Protein AF-A0A093ZY59-F1 (afdb_monomer)

Secondary structure (DSSP, 8-state):
-HHHHHHHHHHHHTTSSS-S--THHHHHHHT--PPPPPPPPPHHHHHHHHHHHHHSPPSS--HHHHHHH-PPP-----SGGG--PPPP---EEEEEEEETTTTEEEEEEEEE--S----TTT--STT-

Solvent-accessible surface area (backbone atoms only — not comparable to full-atom values): 8752 Å² total; per-residue (Å²): 111,71,63,64,52,50,54,52,51,55,61,54,53,68,70,73,76,70,85,84,88,74,68,64,67,62,59,59,51,76,74,57,82,66,81,79,78,78,80,78,79,52,70,68,58,54,51,52,50,51,42,56,73,72,70,52,81,71,96,64,78,51,71,74,52,42,69,73,69,61,78,82,78,94,72,81,86,68,70,68,80,75,64,73,83,78,80,85,82,78,40,69,44,83,44,75,40,62,50,72,96,86,48,45,78,78,50,71,45,78,42,82,50,81,86,70,76,51,38,98,90,74,53,94,54,92,87,85

Mean predicted aligned error: 17.34 Å

pLDDT: mean 81.62, std 12.38, range [53.0, 95.94]

Radius of gyration: 46.33 Å; Cα contacts (8 Å, |Δi|>4): 58; chains: 1; bounding box: 61×59×121 Å

Foldseek 3Di:
DVVVVVVVVVVVVVVPPDDDDDCVVVVVVVPDPDDPDPDDDDPVVVVVVVCCVPVDDDPDDDPVVCVVPDDDDPDDDDPVVVDDDDDDFDQWDKDFAFDDPVRDGPGIDIDGDPRCDPDPVGHPDPVD

Sequence (128 aa):
MAEALAESLQKVHIGSTAGSRDDAWIDGILDQQGPRKRVKQHPDDLKRELSRKFLTPSTSFSTEWLNKLQQRWDCPTDYTDLFKIAPTQTRTITRFTREGLEGRVTGYKEVTVPANSATAKNSTSLLR

Nearest PDB structures (foldseek):
  8q9t-assembly1_A  TM=5.378E-01  e=2.617E-04  Saccharomyces cerevisiae
  4buj-assembly1_A  TM=5.202E-01  e=1.612E-03  Saccharomyces cerevisiae S288C
  9g8r-assembly1_A  TM=4.867E-01  e=1.565E-02  Homo sapiens
  7qdz-assembly1_A  TM=5.584E-01  e=6.532E-02  Homo sapiens

Structure (mmCIF, N/CA/C/O backbone):
data_AF-A0A093ZY59-F1
#
_entry.id   AF-A0A093ZY59-F1
#
loop_
_atom_site.group_PDB
_atom_site.id
_atom_site.type_symbol
_atom_site.label_atom_id
_atom_site.label_alt_id
_atom_site.label_comp_id
_atom_site.label_asym_id
_atom_site.label_entity_id
_atom_site.label_seq_id
_atom_site.pdbx_PDB_ins_code
_atom_site.Cartn_x
_atom_site.Cartn_y
_atom_site.Cartn_z
_atom_site.occupancy
_atom_site.B_iso_or_equiv
_atom_site.auth_seq_id
_atom_site.auth_comp_id
_atom_site.auth_asym_id
_atom_site.auth_atom_id
_atom_site.pdbx_PDB_model_num
ATOM 1 N N . MET A 1 1 ? 2.299 5.908 74.087 1.00 54.66 1 MET A N 1
ATOM 2 C CA . MET A 1 1 ? 0.857 6.257 74.010 1.00 54.66 1 MET A CA 1
ATOM 3 C C . MET A 1 1 ? 0.368 6.990 75.254 1.00 54.66 1 MET A C 1
ATOM 5 O O . MET A 1 1 ? -0.165 8.073 75.078 1.00 54.66 1 MET A O 1
ATOM 9 N N . ALA A 1 2 ? 0.560 6.468 76.474 1.00 58.31 2 ALA A N 1
ATOM 10 C CA . ALA A 1 2 ? 0.105 7.150 77.697 1.00 58.31 2 ALA A CA 1
ATOM 11 C C . ALA A 1 2 ? 0.685 8.573 77.870 1.00 58.31 2 ALA A C 1
ATOM 13 O O . ALA A 1 2 ? -0.067 9.502 78.145 1.00 58.31 2 ALA A O 1
ATOM 14 N N . GLU A 1 3 ? 1.986 8.761 77.627 1.00 67.75 3 GLU A N 1
ATOM 15 C CA . GLU A 1 3 ? 2.661 10.066 77.769 1.00 67.75 3 GLU A CA 1
ATOM 16 C C . GLU A 1 3 ? 2.119 11.129 76.802 1.00 67.75 3 GLU A C 1
ATOM 18 O O . GLU A 1 3 ? 1.735 12.206 77.238 1.00 67.75 3 GLU A O 1
ATOM 23 N N . ALA A 1 4 ? 1.961 10.799 75.515 1.00 75.81 4 ALA A N 1
ATOM 24 C CA . ALA A 1 4 ? 1.384 11.716 74.524 1.00 75.81 4 ALA A CA 1
ATOM 25 C C . ALA A 1 4 ? -0.061 12.141 74.867 1.00 75.81 4 ALA A C 1
ATOM 27 O O . ALA A 1 4 ? -0.481 13.258 74.562 1.00 75.81 4 ALA A O 1
ATOM 28 N N . LEU A 1 5 ? -0.832 11.264 75.523 1.00 77.69 5 LEU A N 1
ATOM 29 C CA . LEU A 1 5 ? -2.177 11.593 75.996 1.00 77.69 5 LEU A CA 1
ATOM 30 C C . LEU A 1 5 ? -2.119 12.521 77.222 1.00 77.69 5 LEU A C 1
ATOM 32 O O . LEU A 1 5 ? -2.875 13.491 77.275 1.00 77.69 5 LEU A O 1
ATOM 36 N N . ALA A 1 6 ? -1.187 12.290 78.150 1.00 77.19 6 ALA A N 1
ATOM 37 C CA . ALA A 1 6 ? -0.937 13.177 79.286 1.00 77.19 6 ALA A CA 1
ATOM 38 C C . ALA A 1 6 ? -0.481 14.584 78.846 1.00 77.19 6 ALA A C 1
ATOM 40 O O . ALA A 1 6 ? -1.065 15.569 79.296 1.00 77.19 6 ALA A O 1
ATOM 41 N N . GLU A 1 7 ? 0.463 14.692 77.904 1.00 74.75 7 GLU A N 1
ATOM 42 C CA . GLU A 1 7 ? 0.875 15.974 77.308 1.00 74.75 7 GLU A CA 1
ATOM 43 C C . GLU A 1 7 ? -0.310 16.703 76.660 1.00 74.75 7 GLU A C 1
ATOM 45 O O . GLU A 1 7 ? -0.488 17.909 76.851 1.00 74.75 7 GLU A O 1
ATOM 50 N N . SER A 1 8 ? -1.161 15.974 75.926 1.00 75.06 8 SER A N 1
ATOM 51 C CA . SER A 1 8 ? -2.340 16.557 75.278 1.00 75.06 8 SER A CA 1
ATOM 52 C C . SER A 1 8 ? -3.353 17.113 76.288 1.00 75.06 8 SER A C 1
ATOM 54 O O . SER A 1 8 ? -3.857 18.222 76.103 1.00 75.06 8 SER A O 1
ATOM 56 N N . LEU A 1 9 ? -3.593 16.403 77.398 1.00 74.19 9 LEU A N 1
ATOM 57 C CA . LEU A 1 9 ? -4.490 16.846 78.468 1.00 74.19 9 LEU A CA 1
ATOM 58 C C . LEU A 1 9 ? -3.909 18.035 79.239 1.00 74.19 9 LEU A C 1
ATOM 60 O O . LEU A 1 9 ? -4.630 18.993 79.512 1.00 74.19 9 LEU A O 1
ATOM 64 N N . GLN A 1 10 ? -2.608 18.019 79.537 1.00 68.88 10 GLN A N 1
ATOM 65 C CA . GLN A 1 10 ? -1.929 19.123 80.217 1.00 68.88 10 GLN A CA 1
ATOM 66 C C . GLN A 1 10 ? -1.954 20.405 79.369 1.00 68.88 10 GLN A C 1
ATOM 68 O O . GLN A 1 10 ? -2.216 21.489 79.893 1.00 68.88 10 GLN A O 1
ATOM 73 N N . LYS A 1 11 ? -1.776 20.281 78.047 1.00 67.88 11 LYS A N 1
ATOM 74 C CA . LYS A 1 11 ? -1.867 21.403 77.101 1.00 67.88 11 LYS A CA 1
ATOM 75 C C . LYS A 1 11 ? -3.279 21.995 77.007 1.00 67.88 11 LYS A C 1
ATOM 77 O O . LYS A 1 11 ? -3.410 23.209 76.887 1.00 67.88 11 LYS A O 1
ATOM 82 N N . VAL A 1 12 ? -4.325 21.169 77.100 1.00 69.75 12 VAL A N 1
ATOM 83 C CA . VAL A 1 12 ? -5.726 21.635 77.153 1.00 69.75 12 VAL A CA 1
ATOM 84 C C . VAL A 1 12 ? -6.048 22.291 78.501 1.00 69.75 12 VAL A C 1
ATOM 86 O O . VAL A 1 12 ? -6.725 23.317 78.533 1.00 69.75 12 VAL A O 1
ATOM 89 N N . HIS A 1 13 ? -5.532 21.758 79.613 1.00 60.88 13 HIS A N 1
ATOM 90 C CA . HIS A 1 13 ? -5.837 22.266 80.954 1.00 60.88 13 HIS A CA 1
ATOM 91 C C . HIS A 1 13 ? -5.367 23.717 81.170 1.00 60.88 13 HIS A C 1
ATOM 93 O O . HIS A 1 13 ? -6.106 24.519 81.746 1.00 60.88 13 HIS A O 1
ATOM 99 N N . ILE A 1 14 ? -4.202 24.086 80.622 1.00 57.94 14 ILE A N 1
ATOM 100 C CA . ILE A 1 14 ? -3.644 25.452 80.691 1.00 57.94 14 ILE A CA 1
ATOM 101 C C . ILE A 1 14 ? -4.541 26.488 79.978 1.00 57.94 14 ILE A C 1
ATOM 103 O O . ILE A 1 14 ? -4.555 27.654 80.362 1.00 57.94 14 ILE A O 1
ATOM 107 N N . GLY A 1 15 ? -5.344 26.077 78.989 1.00 56.59 15 GLY A N 1
ATOM 108 C CA . GLY A 1 15 ? -6.258 26.966 78.260 1.00 56.59 15 GLY A CA 1
ATOM 109 C C . GLY A 1 15 ? -7.567 27.300 78.988 1.00 56.59 15 GLY A C 1
ATOM 110 O O . GLY A 1 15 ? -8.319 28.142 78.511 1.00 56.59 15 GLY A O 1
ATOM 111 N N . SER A 1 16 ? -7.866 26.645 80.117 1.00 56.91 16 SER A N 1
ATOM 112 C CA . SER A 1 16 ? -9.181 26.738 80.781 1.00 56.91 16 SER A CA 1
ATOM 113 C C . SER A 1 16 ? -9.233 27.622 82.034 1.00 56.91 16 SER A C 1
ATOM 115 O O . SER A 1 16 ? -10.324 27.911 82.521 1.00 56.91 16 SER A O 1
ATOM 117 N N . THR A 1 17 ? -8.087 28.066 82.562 1.00 53.00 17 THR A N 1
ATOM 118 C CA . THR A 1 17 ? -8.001 28.771 83.860 1.00 53.00 17 THR A CA 1
ATOM 119 C C . THR A 1 17 ? -7.588 30.244 83.764 1.00 53.00 17 THR A C 1
ATOM 121 O O . THR A 1 17 ? -7.537 30.927 84.786 1.00 53.00 17 THR A O 1
ATOM 124 N N . ALA A 1 18 ? -7.347 30.766 82.557 1.00 53.78 18 ALA A N 1
ATOM 125 C CA . ALA A 1 18 ? -7.057 32.180 82.310 1.00 53.78 18 ALA A CA 1
ATOM 126 C C . ALA A 1 18 ? -8.288 32.898 81.726 1.00 53.78 18 ALA A C 1
ATOM 128 O O . ALA A 1 18 ? -8.581 32.810 80.535 1.00 53.78 18 ALA A O 1
ATOM 129 N N . GLY A 1 19 ? -9.031 33.605 82.579 1.00 53.59 19 GLY A N 1
ATOM 130 C CA . GLY A 1 19 ? -10.236 34.329 82.176 1.00 53.59 19 GLY A CA 1
ATOM 131 C C . GLY A 1 19 ? -9.952 35.638 81.429 1.00 53.59 19 GLY A C 1
ATOM 132 O O . GLY A 1 19 ? -9.515 36.603 82.042 1.00 53.59 19 GLY A O 1
ATOM 133 N N . SER A 1 20 ? -10.336 35.676 80.148 1.00 54.81 20 SER A N 1
ATOM 134 C CA . SER A 1 20 ? -10.628 36.868 79.328 1.00 54.81 20 SER A CA 1
ATOM 135 C C . SER A 1 20 ? -9.500 37.883 79.067 1.00 54.81 20 SER A C 1
ATOM 137 O O . SER A 1 20 ? -9.300 38.832 79.824 1.00 54.81 20 SER A O 1
ATOM 139 N N . ARG A 1 21 ? -8.872 37.759 77.888 1.00 54.88 21 ARG A N 1
ATO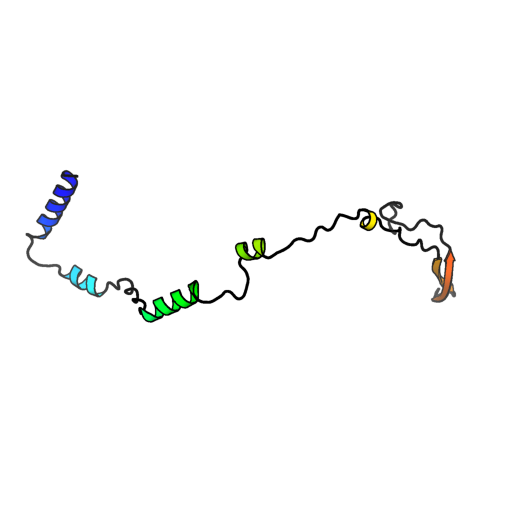M 140 C CA . ARG A 1 21 ? -8.930 38.749 76.785 1.00 54.88 21 ARG A CA 1
ATOM 141 C C . ARG A 1 21 ? -7.899 38.401 75.713 1.00 54.88 21 ARG A C 1
ATOM 143 O O . ARG A 1 21 ? -6.725 38.671 75.902 1.00 54.88 21 ARG A O 1
ATOM 150 N N . ASP A 1 22 ? -8.377 37.821 74.616 1.00 58.66 22 ASP A N 1
ATOM 151 C CA . ASP A 1 22 ? -7.863 38.031 73.254 1.00 58.66 22 ASP A CA 1
ATOM 152 C C . ASP A 1 22 ? -8.788 37.271 72.292 1.00 58.66 22 ASP A C 1
ATOM 154 O O . ASP A 1 22 ? -8.449 36.226 71.741 1.00 58.66 22 ASP A O 1
ATOM 158 N N . ASP A 1 23 ? -10.000 37.799 72.091 1.00 58.03 23 ASP A N 1
ATOM 159 C CA . ASP A 1 23 ? -10.990 37.232 71.157 1.00 58.03 23 ASP A CA 1
ATOM 160 C C . ASP A 1 23 ? -10.554 37.356 69.677 1.00 58.03 23 ASP A C 1
ATOM 162 O O . ASP A 1 23 ? -11.223 36.851 68.781 1.00 58.03 23 ASP A O 1
ATOM 166 N N . ALA A 1 24 ? -9.381 37.941 69.409 1.00 62.56 24 ALA A N 1
ATOM 167 C CA . ALA A 1 24 ? -8.793 38.114 68.080 1.00 62.56 24 ALA A CA 1
ATOM 168 C C . ALA A 1 24 ? -8.624 36.802 67.281 1.00 62.56 24 ALA A C 1
ATOM 170 O O . ALA A 1 24 ? -8.616 36.822 66.050 1.00 62.56 24 ALA A O 1
ATOM 171 N N . TRP A 1 25 ? -8.513 35.643 67.949 1.00 67.94 25 TRP A N 1
ATOM 172 C CA . TRP A 1 25 ? -8.507 34.345 67.256 1.00 67.94 25 TRP A CA 1
ATOM 173 C C . TRP A 1 25 ? -9.892 33.954 66.712 1.00 67.94 25 TRP A C 1
ATOM 175 O O . TRP A 1 25 ? -9.967 33.212 65.734 1.00 67.94 25 TRP A O 1
ATOM 185 N N . ILE A 1 26 ? -10.971 34.456 67.323 1.00 65.81 26 ILE A N 1
ATOM 186 C CA . ILE A 1 26 ? -12.361 34.260 66.892 1.00 65.81 26 ILE A CA 1
ATOM 187 C C . ILE A 1 26 ? -12.632 35.123 65.657 1.00 65.81 26 ILE A C 1
ATOM 189 O O . ILE A 1 26 ? -13.161 34.620 64.665 1.00 65.81 26 ILE A O 1
ATOM 193 N N . ASP A 1 27 ? -12.185 36.382 65.671 1.00 71.25 27 ASP A N 1
ATOM 194 C CA . ASP A 1 27 ? -12.282 37.282 64.514 1.00 71.25 27 ASP A CA 1
ATOM 195 C C . ASP A 1 27 ? -11.538 36.705 63.296 1.00 71.25 27 ASP A C 1
ATOM 197 O O . ASP A 1 27 ? -12.084 36.640 62.194 1.00 71.25 27 ASP A O 1
ATOM 201 N N . GLY A 1 28 ? -10.339 36.147 63.506 1.00 71.88 28 GLY A N 1
ATOM 202 C CA . GLY A 1 28 ? -9.551 35.487 62.459 1.00 71.88 28 GLY A CA 1
ATOM 203 C C . GLY A 1 28 ? -10.154 34.196 61.874 1.00 71.88 28 GLY A C 1
ATOM 204 O O . GLY A 1 28 ? -9.604 33.661 60.909 1.00 71.88 28 GLY A O 1
ATOM 205 N N . ILE A 1 29 ? -11.255 33.666 62.422 1.00 70.81 29 ILE A N 1
ATOM 206 C CA . ILE A 1 29 ? -11.997 32.529 61.840 1.00 70.81 29 ILE A CA 1
ATOM 207 C C . ILE A 1 29 ? -13.012 33.002 60.792 1.00 70.81 29 ILE A C 1
ATOM 209 O O . ILE A 1 29 ? -13.288 32.266 59.844 1.00 70.81 29 ILE A O 1
ATOM 213 N N . LEU A 1 30 ? -13.533 34.228 60.904 1.00 69.75 30 LEU A N 1
ATOM 214 C CA . LEU A 1 30 ? -14.490 34.783 59.938 1.00 69.75 30 LEU A CA 1
ATOM 215 C C . LEU A 1 30 ? -13.850 35.012 58.558 1.00 69.75 30 LEU A C 1
ATOM 217 O O . LEU A 1 30 ? -14.500 34.789 57.536 1.00 69.75 30 LEU A O 1
ATOM 221 N N . ASP A 1 31 ? -12.559 35.352 58.528 1.00 73.75 31 ASP A N 1
ATOM 222 C CA . ASP A 1 31 ? -11.778 35.535 57.297 1.00 73.75 31 ASP A CA 1
ATOM 223 C C . ASP A 1 31 ? -11.291 34.213 56.663 1.00 73.75 31 ASP A C 1
ATOM 225 O O . ASP A 1 31 ? -10.800 34.198 55.527 1.00 73.75 31 ASP A O 1
ATOM 229 N N . GLN A 1 32 ? -11.440 33.068 57.345 1.00 73.12 32 GLN A N 1
ATOM 230 C CA . GLN A 1 32 ? -11.011 31.769 56.818 1.00 73.12 32 GLN A CA 1
ATOM 231 C C . GLN A 1 32 ? -11.991 31.226 55.772 1.00 73.12 32 GLN A C 1
ATOM 233 O O . GLN A 1 32 ? -12.896 30.438 56.059 1.00 73.12 32 GLN A O 1
ATOM 238 N N . GLN A 1 33 ? -11.750 31.572 54.505 1.00 69.94 33 GLN A N 1
ATOM 239 C CA . GLN A 1 33 ? -12.416 30.939 53.365 1.00 69.94 33 GLN A CA 1
ATOM 240 C C . GLN A 1 33 ? -11.974 29.475 53.201 1.00 69.94 33 GLN A C 1
ATOM 242 O O . GLN A 1 33 ? -11.087 29.142 52.414 1.00 69.94 33 GLN A O 1
ATOM 247 N N . GLY A 1 34 ? -12.631 28.578 53.940 1.00 70.69 34 GLY A N 1
ATOM 248 C CA . GLY A 1 34 ? -12.476 27.136 53.777 1.00 70.69 34 GLY A CA 1
ATOM 249 C C . GLY A 1 34 ? -12.811 26.666 52.348 1.00 70.69 34 GLY A C 1
ATOM 250 O O . GLY A 1 34 ? -13.609 27.298 51.646 1.00 70.69 34 GLY A O 1
ATOM 251 N N . PRO A 1 35 ? -12.235 25.537 51.891 1.00 76.31 35 PRO A N 1
ATOM 252 C CA . PRO A 1 35 ? -12.452 25.036 50.538 1.00 76.31 35 PRO A CA 1
ATOM 253 C C . PRO A 1 35 ? -13.942 24.793 50.275 1.00 76.31 35 PRO A C 1
ATOM 255 O O . PRO A 1 35 ? -14.643 24.182 51.086 1.00 76.31 35 PRO A O 1
ATOM 258 N N . ARG A 1 36 ? -14.427 25.258 49.113 1.00 72.44 36 ARG A N 1
ATOM 259 C CA . ARG A 1 36 ? -15.846 25.177 48.732 1.00 72.44 36 ARG A CA 1
ATOM 260 C C . ARG A 1 36 ? -16.382 23.756 48.919 1.00 72.44 36 ARG A C 1
ATOM 262 O O . ARG A 1 36 ? -15.866 22.797 48.343 1.00 72.44 36 ARG A O 1
ATOM 269 N N . LYS A 1 37 ? -17.451 23.644 49.711 1.00 72.69 37 LYS A N 1
ATOM 270 C CA . LYS A 1 37 ? -18.133 22.384 50.031 1.00 72.69 37 LYS A CA 1
ATOM 271 C C . LYS A 1 37 ? -18.487 21.661 48.727 1.00 72.69 37 LYS A C 1
ATOM 273 O O . LYS A 1 37 ? -19.204 22.221 47.898 1.00 72.69 37 LYS A O 1
ATOM 278 N N . ARG A 1 38 ? -17.970 20.439 48.529 1.00 72.12 38 ARG A N 1
ATOM 279 C CA . ARG A 1 38 ? -18.235 19.647 47.313 1.00 72.12 38 ARG A CA 1
ATOM 280 C C . ARG A 1 38 ? -19.744 19.534 47.095 1.00 72.12 38 ARG A C 1
ATOM 282 O O . ARG A 1 38 ? -20.461 19.056 47.976 1.00 72.12 38 ARG A O 1
ATOM 289 N N . VAL A 1 39 ? -20.206 19.970 45.923 1.00 77.62 39 VAL A N 1
ATOM 290 C CA . VAL A 1 39 ? -21.606 19.843 45.509 1.00 77.62 39 VAL A CA 1
ATOM 291 C C . VAL A 1 39 ? -21.965 18.358 45.513 1.00 77.62 39 VAL A C 1
ATOM 293 O O . VAL A 1 39 ? -21.293 17.554 44.866 1.00 77.62 39 VAL A O 1
ATOM 296 N N . LYS A 1 40 ? -23.001 17.982 46.269 1.00 75.56 40 LYS A N 1
ATOM 297 C CA . LYS A 1 40 ? -23.539 16.620 46.222 1.00 75.56 40 LYS A CA 1
ATOM 298 C C . LYS A 1 40 ? -24.178 16.425 44.848 1.00 75.56 40 LYS A C 1
ATOM 300 O O . LYS A 1 40 ? -25.059 17.199 44.483 1.00 75.56 40 LYS A O 1
ATOM 305 N N . GLN A 1 41 ? -23.729 15.422 44.099 1.00 78.44 41 GLN A N 1
ATOM 306 C CA . GLN A 1 41 ? -24.354 15.057 42.826 1.00 78.44 41 GLN A CA 1
ATOM 307 C C . GLN A 1 41 ? -25.817 14.659 43.062 1.00 78.44 41 GLN A C 1
ATOM 309 O O . GLN A 1 41 ? -26.125 13.998 44.057 1.00 78.44 41 GLN A O 1
ATOM 314 N N . HIS A 1 42 ? -26.715 15.063 42.160 1.00 86.94 42 HIS A N 1
ATOM 315 C CA . HIS A 1 42 ? -28.119 14.672 42.241 1.00 86.94 42 HIS A CA 1
ATOM 316 C C . HIS A 1 42 ? -28.250 13.158 41.986 1.00 86.94 42 HIS A C 1
ATOM 318 O O . HIS A 1 42 ? -27.577 12.645 41.085 1.00 86.94 42 HIS A O 1
ATOM 324 N N . PRO A 1 43 ? -29.098 12.415 42.726 1.00 89.00 43 PRO A N 1
ATOM 325 C CA . PRO A 1 43 ? -29.238 10.969 42.535 1.00 89.00 43 PRO A CA 1
ATOM 326 C C . PRO A 1 43 ? -29.641 10.595 41.102 1.00 89.00 43 PRO A C 1
ATOM 328 O O . PRO A 1 43 ? -29.141 9.606 40.570 1.00 89.00 43 PRO A O 1
ATOM 331 N N . ASP A 1 44 ? -30.474 11.407 40.444 1.00 90.94 44 ASP A N 1
ATOM 332 C CA . ASP A 1 44 ? -30.874 11.166 39.051 1.00 90.94 44 ASP A CA 1
ATOM 333 C C . ASP A 1 44 ? -29.750 11.419 38.040 1.00 90.94 44 ASP A C 1
ATOM 335 O O . ASP A 1 44 ? -29.671 10.717 37.032 1.00 90.94 44 ASP A O 1
ATOM 339 N N . ASP A 1 45 ? -28.844 12.364 38.313 1.00 89.56 45 ASP A N 1
ATOM 340 C CA . ASP A 1 45 ? -27.663 12.586 37.471 1.00 89.56 45 ASP A CA 1
ATOM 341 C C . ASP A 1 45 ? -26.706 11.401 37.557 1.00 89.56 45 ASP A C 1
ATOM 343 O O . ASP A 1 45 ? -26.261 10.891 36.529 1.00 89.56 45 ASP A O 1
ATOM 347 N N . LEU A 1 46 ? -26.470 10.904 38.773 1.00 90.62 46 LEU A N 1
ATOM 348 C CA . LEU A 1 46 ? -25.657 9.717 39.019 1.00 90.62 46 LEU A CA 1
ATOM 349 C C . LEU A 1 46 ? -26.296 8.474 38.373 1.00 90.62 46 LEU A C 1
ATOM 351 O O . LEU A 1 46 ? -25.618 7.708 37.689 1.00 90.62 46 LEU A O 1
ATOM 355 N N . LYS A 1 47 ? -27.619 8.303 38.495 1.00 93.12 47 LYS A N 1
ATOM 356 C CA . LYS A 1 47 ? -28.371 7.231 37.821 1.00 93.12 47 LYS A CA 1
ATOM 357 C C . LYS A 1 47 ? -28.262 7.321 36.295 1.00 93.12 47 LYS A C 1
ATOM 359 O O . LYS A 1 47 ? -28.102 6.292 35.641 1.00 93.12 47 LYS A O 1
ATOM 364 N N . ARG A 1 48 ? -28.323 8.532 35.731 1.00 93.00 48 ARG A N 1
ATOM 365 C CA . ARG A 1 48 ? -28.177 8.803 34.292 1.00 93.00 48 ARG A CA 1
ATOM 366 C C . ARG A 1 48 ? -26.753 8.553 33.789 1.00 93.00 48 ARG A C 1
ATOM 368 O O . ARG A 1 48 ? -26.585 8.045 32.683 1.00 93.00 48 ARG A O 1
ATOM 375 N N . GLU A 1 49 ? -25.734 8.879 34.579 1.00 92.44 49 GLU A N 1
ATOM 376 C CA . GLU A 1 49 ? -24.339 8.572 34.250 1.00 92.44 49 GLU A CA 1
ATOM 377 C C . GLU A 1 49 ? -24.096 7.055 34.242 1.00 92.44 49 GLU A C 1
ATOM 379 O O . GLU A 1 49 ? -23.575 6.518 33.263 1.00 92.44 49 GLU A O 1
ATOM 384 N N . LEU A 1 50 ? -24.544 6.346 35.286 1.00 93.81 50 LEU A N 1
ATOM 385 C CA . LEU A 1 50 ? -24.426 4.889 35.375 1.00 93.81 50 LEU A CA 1
ATOM 386 C C . LEU A 1 50 ? -25.199 4.176 34.258 1.00 93.81 50 LEU A C 1
ATOM 388 O O . LEU A 1 50 ? -24.652 3.267 33.633 1.00 93.81 50 LEU A O 1
ATOM 392 N N . SER A 1 51 ? -26.434 4.596 33.958 1.00 93.94 51 SER A N 1
ATOM 393 C CA . SER A 1 51 ? -27.200 4.003 32.857 1.00 93.94 51 SER A CA 1
ATOM 394 C C . SER A 1 51 ? -26.500 4.223 31.518 1.00 93.94 51 SER A C 1
ATOM 396 O O . SER A 1 51 ? -26.350 3.271 30.752 1.00 93.94 51 SER A O 1
ATOM 398 N N . ARG A 1 52 ? -25.961 5.426 31.268 1.00 92.25 52 ARG A N 1
ATOM 399 C CA . ARG A 1 52 ? -25.175 5.691 30.060 1.00 92.25 52 ARG A CA 1
ATOM 400 C C . ARG A 1 52 ? -23.937 4.793 29.981 1.00 92.25 52 ARG A C 1
ATOM 402 O O . ARG A 1 52 ? -23.652 4.277 28.906 1.00 92.25 52 ARG A O 1
ATOM 409 N N . LYS A 1 53 ? -23.223 4.595 31.091 1.00 91.62 53 LYS A N 1
ATOM 410 C CA . LYS A 1 53 ? -21.953 3.855 31.136 1.00 91.62 53 LYS A CA 1
ATOM 411 C C . LYS A 1 53 ? -22.097 2.336 30.988 1.00 91.62 53 LYS A C 1
ATOM 413 O O . LYS A 1 53 ? -21.197 1.717 30.430 1.00 91.62 53 LYS A O 1
ATOM 418 N N . PHE A 1 54 ? -23.184 1.746 31.492 1.00 91.38 54 PHE A N 1
ATOM 419 C CA . PHE A 1 54 ? -23.335 0.284 31.579 1.00 91.38 54 PHE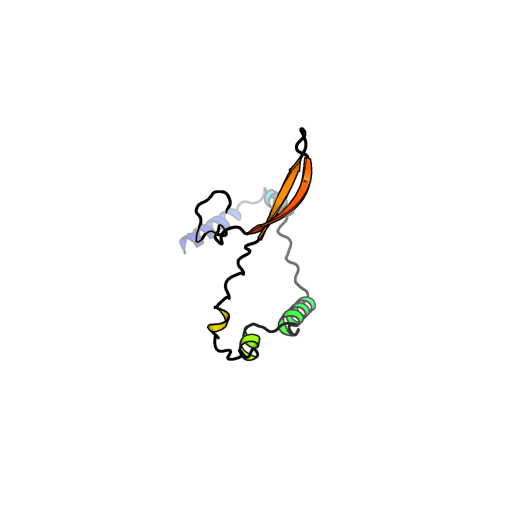 A CA 1
ATOM 420 C C . PHE A 1 54 ? -24.500 -0.303 30.771 1.00 91.38 54 PHE A C 1
ATOM 422 O O . PHE A 1 54 ? -24.459 -1.486 30.449 1.00 91.38 54 PHE A O 1
ATOM 429 N N . LEU A 1 55 ? -25.533 0.486 30.450 1.00 93.69 55 LEU A N 1
ATOM 430 C CA . LEU A 1 55 ? -26.729 0.012 29.733 1.00 93.69 55 LEU A CA 1
ATOM 431 C C . LEU A 1 55 ? -26.814 0.523 28.286 1.00 93.69 55 LEU A C 1
ATOM 433 O O . LEU A 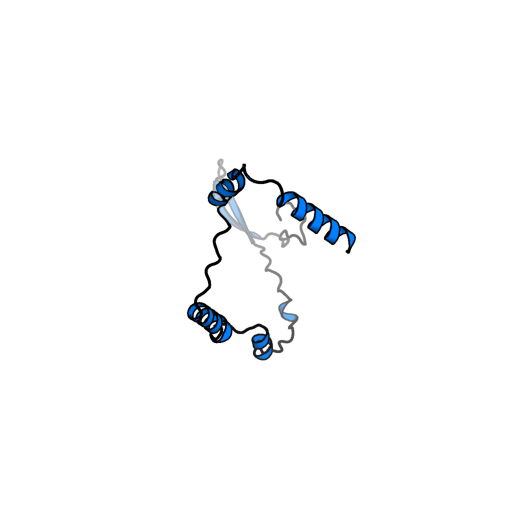1 55 ? -27.659 0.052 27.527 1.00 93.69 55 LEU A O 1
ATOM 437 N N . THR A 1 56 ? -25.952 1.461 27.880 1.00 90.06 56 THR A N 1
ATOM 438 C CA . THR A 1 56 ? -25.851 1.862 26.468 1.00 90.06 56 THR A CA 1
ATOM 439 C C . THR A 1 56 ? -25.039 0.813 25.709 1.00 90.06 56 THR A C 1
ATOM 441 O O . THR A 1 56 ? -23.906 0.540 26.114 1.00 90.06 56 THR A O 1
ATOM 444 N N . PRO A 1 57 ? -25.551 0.236 24.608 1.00 90.56 57 PRO A N 1
ATOM 445 C CA . PRO A 1 57 ? -24.751 -0.644 23.769 1.00 90.56 57 PRO A CA 1
ATOM 446 C C . PRO A 1 57 ? -23.598 0.135 23.123 1.00 90.56 57 PRO A C 1
ATOM 448 O O . PRO A 1 57 ? -23.761 1.282 22.704 1.00 90.56 57 PRO A O 1
ATOM 451 N N . SER A 1 58 ? -22.432 -0.502 23.018 1.00 87.00 58 SER A N 1
ATOM 452 C CA . SER A 1 58 ? -21.309 0.050 22.257 1.00 87.00 58 SER A CA 1
ATOM 453 C C . SER A 1 58 ? -21.615 0.013 20.759 1.00 87.00 58 SER A C 1
ATOM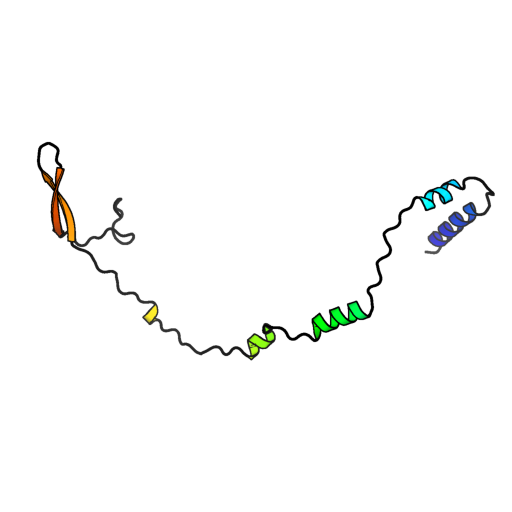 455 O O . SER A 1 58 ? -22.146 -0.976 20.255 1.00 87.00 58 SER A O 1
ATOM 457 N N . THR A 1 59 ? -21.236 1.065 20.031 1.00 90.06 59 THR A N 1
ATOM 458 C CA . THR A 1 59 ? -21.300 1.103 18.559 1.00 90.06 59 THR A CA 1
ATOM 459 C C . THR A 1 59 ? -20.167 0.316 17.890 1.00 90.06 59 THR A C 1
ATOM 461 O O . THR A 1 59 ? -20.185 0.127 16.677 1.00 90.06 59 THR A O 1
ATOM 464 N N . SER A 1 60 ? -19.190 -0.158 18.668 1.00 89.75 60 SER A N 1
ATOM 465 C CA . SER A 1 60 ? -18.080 -1.005 18.227 1.00 89.75 60 SER A CA 1
ATOM 466 C C . SER A 1 60 ? -17.913 -2.234 19.127 1.00 89.75 60 SER A C 1
ATOM 468 O O . SER A 1 60 ? -18.219 -2.201 20.322 1.00 89.75 60 SER A O 1
ATOM 470 N N . PHE A 1 61 ? -17.405 -3.331 18.563 1.00 89.75 61 PHE A N 1
ATOM 471 C CA . PHE A 1 61 ? -17.078 -4.531 19.334 1.00 89.75 61 PHE A CA 1
ATOM 472 C C . PHE A 1 61 ? -15.874 -4.292 20.255 1.00 89.75 61 PHE A C 1
ATOM 474 O O . PHE A 1 61 ? -14.896 -3.659 19.858 1.00 89.75 61 PHE A O 1
ATOM 481 N N . SER A 1 62 ? -15.918 -4.847 21.471 1.00 91.62 62 SER A N 1
ATOM 482 C CA . SER A 1 62 ? -14.719 -4.958 22.310 1.00 91.62 62 SER A CA 1
ATOM 483 C C . SER A 1 62 ? -13.738 -5.963 21.702 1.00 91.62 62 SER A C 1
ATOM 485 O O . SER A 1 62 ? -14.132 -6.841 20.934 1.00 91.62 62 SER A O 1
ATOM 487 N N . THR A 1 63 ? -12.465 -5.887 22.089 1.00 92.94 63 THR A N 1
ATOM 488 C CA . THR A 1 63 ? -11.433 -6.857 21.683 1.00 92.94 63 THR A CA 1
ATOM 489 C C . THR A 1 63 ? -11.813 -8.298 22.040 1.00 92.94 63 THR A C 1
ATOM 491 O O . THR A 1 63 ? -11.579 -9.206 21.251 1.00 92.94 63 THR A O 1
ATOM 494 N N . GLU A 1 64 ? -12.467 -8.516 23.183 1.00 93.56 64 GLU A N 1
ATOM 495 C CA . GLU A 1 64 ? -12.963 -9.831 23.612 1.00 93.56 64 GLU A CA 1
ATOM 496 C C . GLU A 1 64 ? -14.032 -10.411 22.677 1.00 93.56 64 GLU A C 1
ATOM 498 O O . GLU A 1 64 ? -14.011 -11.606 22.380 1.00 93.56 64 GLU A O 1
ATOM 503 N N . TRP A 1 65 ? -14.970 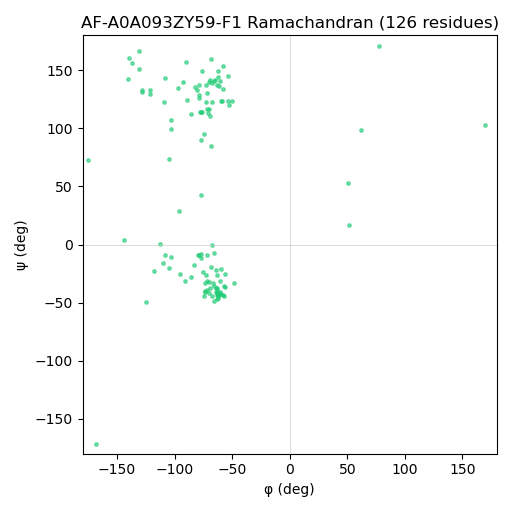-9.578 22.212 1.00 92.75 65 TRP A N 1
ATOM 504 C CA . TRP A 1 65 ? -15.982 -9.992 21.238 1.00 92.75 65 TRP A CA 1
ATOM 505 C C . TRP A 1 65 ? -15.379 -10.158 19.849 1.00 92.75 65 TRP A C 1
ATOM 507 O O . TRP A 1 65 ? -15.676 -11.135 19.166 1.00 92.75 65 TRP A O 1
ATOM 517 N N . LEU A 1 66 ? -14.486 -9.254 19.452 1.00 93.69 66 LEU A N 1
ATOM 518 C CA . LEU A 1 66 ? -13.812 -9.293 18.161 1.00 93.69 66 LEU A CA 1
ATOM 519 C C . LEU A 1 66 ? -12.957 -10.563 18.020 1.00 93.69 66 LEU A C 1
ATOM 521 O O . LEU A 1 66 ? -13.075 -11.243 17.011 1.00 93.69 66 LEU A O 1
ATOM 525 N N . ASN A 1 67 ? -12.231 -10.980 19.062 1.00 91.25 67 ASN A N 1
ATOM 526 C CA . ASN A 1 67 ? -11.472 -12.239 19.073 1.00 91.25 67 ASN A CA 1
ATOM 527 C C . ASN A 1 67 ? -12.346 -13.507 18.961 1.00 91.25 67 ASN A C 1
ATOM 529 O O . ASN A 1 67 ? -11.836 -14.558 18.586 1.00 91.25 67 ASN A O 1
ATOM 533 N N . LYS A 1 68 ? -13.640 -13.435 19.308 1.00 92.75 68 LYS A N 1
ATOM 534 C CA . LYS A 1 68 ? -14.598 -14.551 19.170 1.00 92.75 68 LYS A CA 1
ATOM 535 C C . LYS A 1 68 ? -15.328 -14.547 17.826 1.00 92.75 68 LYS A C 1
ATOM 537 O O . LYS A 1 68 ? -15.724 -15.605 17.352 1.00 92.75 68 LYS A O 1
ATOM 542 N N . LEU A 1 69 ? -15.555 -13.362 17.257 1.00 93.12 69 LEU A N 1
ATOM 543 C CA . LEU A 1 69 ? -16.333 -13.159 16.032 1.00 93.12 69 LEU A CA 1
ATOM 544 C C . LEU A 1 69 ? -15.458 -13.092 14.772 1.00 93.12 69 LEU A C 1
ATOM 546 O O . LEU A 1 69 ? -15.937 -13.380 13.679 1.00 93.12 69 LEU A O 1
ATOM 550 N N . GLN A 1 70 ? -14.187 -12.705 14.899 1.00 92.75 70 GLN A N 1
ATOM 551 C CA . GLN A 1 70 ? -13.260 -12.630 13.777 1.00 92.75 70 GLN A CA 1
ATOM 552 C C . GLN A 1 70 ? -12.758 -14.026 13.402 1.00 92.75 70 GLN A C 1
ATOM 554 O O . GLN A 1 70 ? -11.979 -14.643 14.126 1.00 92.75 70 GLN A O 1
ATOM 559 N N . GLN A 1 71 ? -13.127 -14.478 12.207 1.00 90.56 71 GLN A N 1
ATOM 560 C CA . GLN A 1 71 ? -12.512 -15.640 11.581 1.00 90.56 71 GLN A CA 1
ATOM 561 C C . GLN A 1 71 ? -11.296 -15.203 10.755 1.00 90.56 71 GLN A C 1
ATOM 563 O O . GLN A 1 71 ? -11.401 -14.359 9.861 1.00 9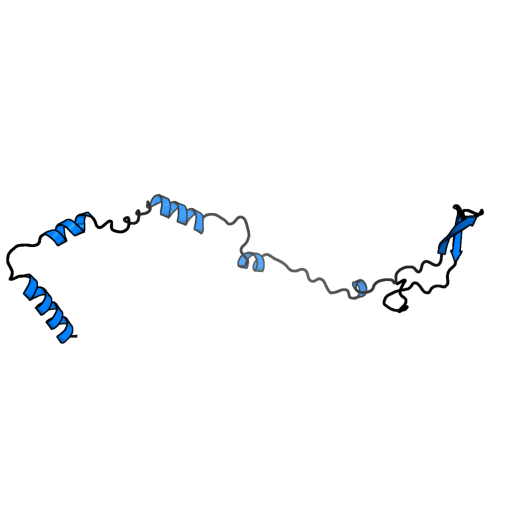0.56 71 GLN A O 1
ATOM 568 N N . ARG A 1 72 ? -10.129 -15.789 11.040 1.00 89.88 72 ARG A N 1
ATOM 569 C CA . ARG A 1 72 ? -8.970 -15.716 10.145 1.00 89.88 72 ARG A CA 1
ATOM 570 C C . ARG A 1 72 ? -9.149 -16.757 9.044 1.00 89.88 72 ARG A C 1
ATOM 572 O O . ARG A 1 72 ? -9.474 -17.903 9.332 1.00 89.88 72 ARG A O 1
ATOM 579 N N . TRP A 1 73 ? -8.933 -16.347 7.800 1.00 91.88 73 TRP A N 1
ATOM 580 C CA . TRP A 1 73 ? -8.896 -17.260 6.662 1.00 91.88 73 TRP A CA 1
ATOM 581 C C . TRP A 1 73 ? -7.509 -17.895 6.563 1.00 91.88 73 TRP A C 1
ATOM 583 O O . TRP A 1 73 ? -6.497 -17.190 6.665 1.00 91.88 73 TRP A O 1
ATOM 593 N N . ASP A 1 74 ? -7.468 -19.206 6.342 1.00 90.44 74 ASP A N 1
ATOM 594 C CA . ASP A 1 74 ? -6.230 -19.927 6.066 1.00 90.44 74 ASP A CA 1
ATOM 595 C C . ASP A 1 74 ? -5.783 -19.627 4.633 1.00 90.44 74 ASP A C 1
ATOM 597 O O . ASP A 1 74 ? -6.237 -20.234 3.665 1.00 90.44 74 ASP A O 1
ATOM 601 N N . CYS A 1 75 ? -4.902 -18.637 4.506 1.00 88.44 75 CYS A N 1
ATOM 602 C CA . CYS A 1 75 ? -4.235 -18.288 3.261 1.00 88.44 75 CYS A CA 1
ATOM 603 C C . CYS A 1 75 ? -2.795 -18.828 3.318 1.00 88.44 75 CYS A C 1
ATOM 605 O O . CYS A 1 75 ? -1.994 -18.292 4.094 1.00 88.44 75 CYS A O 1
ATOM 607 N N . PRO A 1 76 ? -2.454 -19.900 2.576 1.00 91.12 76 PRO A N 1
ATOM 608 C CA . PRO A 1 76 ? -1.080 -20.376 2.500 1.00 91.12 76 PRO A CA 1
ATOM 609 C C . PRO A 1 76 ? -0.206 -19.328 1.803 1.00 91.12 76 PRO A C 1
ATOM 611 O O . PRO A 1 76 ? -0.624 -18.705 0.831 1.00 91.12 76 PRO A O 1
ATOM 614 N N . THR A 1 77 ? 1.017 -19.136 2.293 1.00 90.00 77 THR A N 1
ATOM 615 C CA . THR A 1 77 ? 1.962 -18.193 1.685 1.00 90.00 77 THR A CA 1
ATOM 616 C C . THR A 1 77 ? 2.422 -18.718 0.330 1.00 90.00 77 THR A C 1
ATOM 618 O O . THR A 1 77 ? 3.192 -19.679 0.273 1.00 90.00 77 THR A O 1
ATOM 621 N N . ASP A 1 78 ? 2.003 -18.067 -0.753 1.00 92.19 78 ASP A N 1
ATOM 622 C CA . ASP A 1 78 ? 2.601 -18.294 -2.062 1.00 92.19 78 ASP A CA 1
ATOM 623 C C . ASP A 1 78 ? 3.950 -17.562 -2.140 1.00 92.19 78 ASP A C 1
ATOM 625 O O . ASP A 1 78 ? 4.039 -16.335 -2.078 1.00 92.19 78 ASP A O 1
ATOM 629 N N . TYR A 1 79 ? 5.035 -18.330 -2.237 1.00 92.81 79 TYR A N 1
ATOM 630 C CA . TYR A 1 79 ? 6.379 -17.775 -2.379 1.00 92.81 79 TYR A CA 1
ATOM 631 C C . TYR A 1 79 ? 6.664 -17.279 -3.803 1.00 92.81 79 TYR A C 1
ATOM 633 O O . TYR A 1 79 ? 7.667 -16.593 -4.005 1.00 92.81 79 TYR A O 1
ATOM 641 N N . THR A 1 80 ? 5.818 -17.598 -4.789 1.00 92.81 80 THR A N 1
ATOM 642 C CA . THR A 1 80 ? 6.015 -17.153 -6.172 1.00 92.81 80 THR A CA 1
ATOM 643 C C . THR A 1 80 ? 5.788 -15.648 -6.338 1.00 92.81 80 THR A C 1
ATOM 645 O O . THR A 1 80 ? 6.552 -15.009 -7.062 1.00 92.81 80 THR A O 1
ATOM 648 N N . ASP A 1 81 ? 4.873 -15.058 -5.557 1.00 88.62 81 ASP A N 1
ATOM 649 C CA . ASP A 1 81 ? 4.602 -13.610 -5.485 1.00 88.62 81 ASP A CA 1
ATOM 650 C C . ASP A 1 81 ? 5.819 -12.764 -5.057 1.00 88.62 81 ASP A C 1
ATOM 652 O O . ASP A 1 81 ? 5.883 -11.555 -5.309 1.00 88.62 81 ASP A O 1
ATOM 656 N N . LEU A 1 82 ? 6.812 -13.377 -4.401 1.00 91.75 82 LEU A N 1
ATOM 657 C CA . LEU A 1 82 ? 8.051 -12.698 -4.010 1.00 91.75 82 LEU A CA 1
ATOM 658 C C . LEU A 1 82 ? 8.994 -12.471 -5.201 1.00 91.75 82 LEU A C 1
ATOM 660 O O . LEU A 1 82 ? 9.840 -11.570 -5.152 1.00 91.75 82 LEU A O 1
ATOM 664 N N . PHE A 1 83 ? 8.877 -13.271 -6.265 1.00 93.50 83 PHE A N 1
ATOM 665 C CA . PHE A 1 83 ? 9.715 -13.127 -7.448 1.00 93.50 83 PHE A CA 1
ATOM 666 C C . PHE A 1 83 ? 9.216 -11.985 -8.332 1.00 93.50 83 PHE A C 1
ATOM 668 O O . PHE A 1 83 ? 8.029 -11.820 -8.593 1.00 93.50 83 PHE A O 1
ATOM 675 N N . LYS A 1 84 ? 10.159 -11.192 -8.843 1.00 90.12 84 LYS A N 1
ATOM 676 C CA . LYS A 1 84 ? 9.876 -10.105 -9.782 1.00 90.12 84 LYS A CA 1
ATOM 677 C C . LYS A 1 84 ? 10.651 -10.327 -11.064 1.00 90.12 84 LYS A C 1
ATOM 679 O O . LYS A 1 84 ? 11.854 -10.587 -11.030 1.00 90.12 84 LYS A O 1
ATOM 684 N N . ILE A 1 85 ? 9.961 -10.178 -12.191 1.00 91.75 85 ILE A N 1
ATOM 685 C CA . ILE A 1 85 ? 10.593 -10.128 -13.508 1.00 91.75 85 ILE A CA 1
ATOM 686 C C . ILE A 1 85 ? 11.541 -8.920 -13.527 1.00 91.75 85 ILE A C 1
ATOM 688 O O . ILE A 1 85 ? 11.206 -7.843 -13.026 1.00 91.75 85 ILE A O 1
ATOM 692 N N . ALA A 1 86 ? 12.747 -9.106 -14.065 1.00 87.31 86 ALA A N 1
ATOM 693 C CA . ALA A 1 86 ? 13.716 -8.023 -14.189 1.00 87.31 86 ALA A CA 1
ATOM 694 C C . ALA A 1 86 ? 13.172 -6.904 -15.105 1.00 87.31 86 ALA A C 1
ATOM 696 O O . ALA A 1 86 ? 12.491 -7.204 -16.089 1.00 87.31 86 ALA A O 1
ATOM 697 N N . PRO A 1 87 ? 13.469 -5.621 -14.823 1.00 86.81 87 PRO A N 1
ATOM 698 C CA . PRO A 1 87 ? 13.029 -4.522 -15.676 1.00 86.81 87 PRO A CA 1
ATOM 699 C C . PRO A 1 87 ? 13.623 -4.643 -17.084 1.00 86.81 87 PRO A C 1
ATOM 701 O O . PRO A 1 87 ? 14.739 -5.137 -17.270 1.00 86.81 87 PRO A O 1
ATOM 704 N N . THR A 1 88 ? 12.882 -4.160 -18.079 1.00 85.44 88 THR A N 1
ATOM 705 C CA . THR A 1 88 ? 13.321 -4.151 -19.477 1.00 85.44 88 THR A CA 1
ATOM 706 C C . THR A 1 88 ? 14.558 -3.270 -19.663 1.00 85.44 88 THR A C 1
ATOM 708 O O . THR A 1 88 ? 14.654 -2.165 -19.129 1.00 85.44 88 THR A O 1
ATOM 711 N N . GLN A 1 89 ? 15.530 -3.754 -20.439 1.00 83.25 89 GLN A N 1
ATOM 712 C CA . GLN A 1 89 ? 16.731 -2.988 -20.772 1.00 83.25 89 GLN A CA 1
ATOM 713 C C . GLN A 1 89 ? 16.474 -2.106 -21.996 1.00 83.25 89 GLN A C 1
ATOM 715 O O . GLN A 1 89 ? 16.334 -2.611 -23.112 1.00 83.25 89 GLN A O 1
ATOM 720 N N . THR A 1 90 ? 16.459 -0.787 -21.812 1.00 84.00 90 THR A N 1
ATOM 721 C CA . THR A 1 90 ? 16.459 0.164 -22.927 1.00 84.00 90 THR A CA 1
ATOM 722 C C . THR A 1 90 ? 17.832 0.179 -23.602 1.00 84.00 90 THR A C 1
ATOM 724 O O . THR A 1 90 ? 18.867 0.277 -22.945 1.00 84.00 90 THR A O 1
ATOM 727 N N . ARG A 1 91 ? 17.851 0.053 -24.935 1.00 85.06 91 ARG A N 1
ATOM 728 C CA . ARG A 1 91 ? 19.083 0.138 -25.745 1.00 85.06 91 ARG A CA 1
ATOM 729 C C . ARG A 1 91 ? 19.166 1.399 -26.598 1.00 85.06 91 ARG A C 1
ATOM 731 O O . ARG A 1 91 ? 20.246 1.717 -27.078 1.00 85.06 91 ARG A O 1
ATOM 738 N N . THR A 1 92 ? 18.061 2.110 -26.792 1.00 88.69 92 THR A N 1
ATOM 739 C CA . THR A 1 92 ? 17.991 3.345 -27.575 1.00 88.69 92 THR A CA 1
ATOM 740 C C . THR A 1 92 ? 18.069 4.567 -26.665 1.00 88.69 92 THR A C 1
ATOM 742 O O . THR A 1 92 ? 17.409 4.630 -25.629 1.00 88.69 92 THR A O 1
ATOM 745 N N . ILE A 1 93 ? 18.888 5.546 -27.053 1.00 89.25 93 ILE A N 1
ATOM 746 C CA . ILE A 1 93 ? 18.953 6.865 -26.414 1.00 89.25 93 ILE A CA 1
ATOM 747 C C . ILE A 1 93 ? 18.826 7.940 -27.493 1.00 89.25 93 ILE A C 1
ATOM 749 O O . ILE A 1 93 ? 19.510 7.893 -28.519 1.00 89.25 93 ILE A O 1
ATOM 753 N N . THR A 1 94 ? 17.976 8.934 -27.247 1.00 93.31 94 THR A N 1
ATOM 754 C CA . THR A 1 94 ? 17.810 10.103 -28.115 1.00 93.31 94 THR A CA 1
ATOM 755 C C . THR A 1 94 ? 19.031 11.015 -28.013 1.00 93.31 94 THR A C 1
ATOM 757 O O . THR A 1 94 ? 19.314 11.578 -26.956 1.00 93.31 94 THR A O 1
ATOM 760 N N . ARG A 1 95 ? 19.762 11.193 -29.119 1.00 93.19 95 ARG A N 1
ATOM 761 C CA . ARG A 1 95 ? 20.870 12.149 -29.229 1.00 93.19 95 ARG A CA 1
ATOM 762 C C . ARG A 1 95 ? 20.474 13.304 -30.140 1.00 93.19 95 ARG A C 1
ATOM 764 O O . ARG A 1 95 ? 20.173 13.100 -31.313 1.00 93.19 95 ARG A O 1
ATOM 771 N N . PHE A 1 96 ? 20.541 14.520 -29.613 1.00 95.94 96 PHE A N 1
ATOM 772 C CA . PHE A 1 96 ? 20.318 15.742 -30.382 1.00 95.94 96 PHE A CA 1
ATOM 773 C C . PHE A 1 96 ? 21.487 16.037 -31.331 1.00 95.94 96 PHE A C 1
ATOM 775 O O . PHE A 1 96 ? 22.653 15.897 -30.951 1.00 95.94 96 PHE A O 1
ATOM 782 N N . THR A 1 97 ? 21.179 16.449 -32.560 1.00 93.88 97 THR A N 1
ATOM 783 C CA . THR A 1 97 ? 22.152 16.960 -33.536 1.00 93.88 97 THR A CA 1
ATOM 784 C C . THR A 1 97 ? 22.237 18.478 -33.425 1.00 93.88 97 THR A C 1
ATOM 786 O O . THR A 1 97 ? 21.226 19.147 -33.200 1.00 93.88 97 THR A O 1
ATOM 789 N N . ARG A 1 98 ? 23.456 19.022 -33.521 1.00 94.94 98 ARG A N 1
ATOM 790 C CA . ARG A 1 98 ? 23.725 20.458 -33.392 1.00 94.94 98 ARG A CA 1
ATOM 791 C C . ARG A 1 98 ? 24.548 20.938 -34.576 1.00 94.94 98 ARG A C 1
ATOM 793 O O . ARG A 1 98 ? 25.545 20.301 -34.907 1.00 94.94 98 ARG A O 1
ATOM 800 N N . GLU A 1 99 ? 24.124 22.033 -35.193 1.00 93.31 99 GLU A N 1
ATOM 801 C CA . GLU A 1 99 ? 24.662 22.526 -36.466 1.00 93.31 99 GLU A CA 1
ATOM 802 C C . GLU A 1 99 ? 24.805 24.061 -36.456 1.00 93.31 99 GLU A C 1
ATOM 804 O O . GLU A 1 99 ? 24.193 24.761 -35.640 1.00 93.31 99 GLU A O 1
ATOM 809 N N . GLY A 1 100 ? 25.635 24.583 -37.366 1.00 93.00 100 GLY A N 1
ATOM 810 C CA . GLY A 1 100 ? 25.987 26.005 -37.458 1.00 93.00 100 GLY A CA 1
ATOM 811 C C . GLY A 1 100 ? 27.016 26.471 -36.417 1.00 93.00 100 GLY A C 1
ATOM 812 O O . GLY A 1 100 ? 27.354 25.745 -35.486 1.00 93.00 100 GLY A O 1
ATOM 813 N N . LEU A 1 101 ? 27.510 27.707 -36.573 1.00 91.00 101 LEU A N 1
ATOM 814 C CA . LEU A 1 101 ? 28.542 28.301 -35.704 1.00 91.00 101 LEU A CA 1
ATOM 815 C C . LEU A 1 101 ? 28.068 28.473 -34.247 1.00 91.00 101 LEU A C 1
ATOM 817 O O . LEU A 1 101 ? 28.812 28.205 -33.313 1.00 91.00 101 LEU A O 1
ATOM 821 N N . GLU A 1 102 ? 26.796 28.836 -34.070 1.00 91.25 102 GLU A N 1
ATOM 822 C CA . GLU A 1 102 ? 26.093 28.910 -32.777 1.00 91.25 102 GLU A CA 1
ATOM 823 C C . GLU A 1 102 ? 25.781 27.525 -32.173 1.00 91.25 102 GLU A C 1
ATOM 825 O O . GLU A 1 102 ? 25.274 27.424 -31.054 1.00 91.25 102 GLU A O 1
ATOM 830 N N . GLY A 1 103 ? 25.989 26.445 -32.938 1.00 91.19 103 GLY A N 1
ATOM 831 C CA . GLY A 1 103 ? 25.691 25.072 -32.540 1.00 91.19 103 GLY A CA 1
ATOM 832 C C . GLY A 1 103 ? 24.271 24.896 -32.002 1.00 91.19 103 GLY A C 1
ATOM 833 O O . GLY A 1 103 ? 24.106 24.386 -30.892 1.00 91.19 103 GLY A O 1
ATOM 834 N N . ARG A 1 104 ? 23.233 25.327 -32.728 1.00 92.31 104 ARG A N 1
ATOM 835 C CA . ARG A 1 104 ? 21.831 25.162 -32.291 1.00 92.31 104 ARG A CA 1
ATOM 836 C C . ARG A 1 104 ? 21.373 23.719 -32.493 1.00 92.31 104 ARG A C 1
ATOM 838 O O . ARG A 1 104 ? 21.848 23.052 -33.404 1.00 92.31 104 ARG A O 1
ATOM 845 N N . VAL A 1 105 ? 20.457 23.233 -31.650 1.00 95.44 105 VAL A N 1
ATOM 846 C CA . VAL A 1 105 ? 19.829 21.914 -31.848 1.00 95.44 105 VAL A CA 1
ATOM 847 C C . VAL A 1 105 ? 18.902 21.992 -33.058 1.00 95.44 105 VAL A C 1
ATOM 849 O O . VAL A 1 105 ? 17.932 22.746 -33.023 1.00 95.44 105 VAL A O 1
ATOM 852 N N . THR A 1 106 ? 19.205 21.231 -34.108 1.00 93.38 106 THR A N 1
ATOM 853 C CA . THR A 1 106 ? 18.424 21.195 -35.359 1.00 93.38 106 THR A CA 1
ATOM 854 C C . THR A 1 106 ? 17.580 19.932 -35.502 1.00 93.38 106 THR A C 1
ATOM 856 O O . THR A 1 106 ? 16.588 19.939 -36.224 1.00 93.38 106 THR A O 1
ATOM 859 N N . GLY A 1 107 ? 17.918 18.859 -34.782 1.00 94.75 107 GLY A N 1
ATOM 860 C CA . GLY A 1 107 ? 17.181 17.602 -34.837 1.00 94.75 107 GLY A CA 1
ATOM 861 C C . GLY A 1 107 ? 17.573 16.618 -33.740 1.00 94.75 107 GLY A C 1
ATOM 862 O O . GLY A 1 107 ? 18.322 16.935 -32.811 1.00 94.75 107 GLY A O 1
ATOM 863 N N . TYR A 1 108 ? 17.053 15.399 -33.853 1.00 95.69 108 TYR A N 1
ATOM 864 C CA . TYR A 1 108 ? 17.387 14.276 -32.986 1.00 95.69 108 TYR A CA 1
ATOM 865 C C . TYR A 1 108 ? 17.564 12.999 -33.807 1.00 95.69 108 TYR A C 1
ATOM 867 O O . TYR A 1 108 ? 17.017 12.861 -34.898 1.00 95.69 108 TYR A O 1
ATOM 875 N N . LYS A 1 109 ? 18.323 12.053 -33.259 1.00 94.69 109 LYS A N 1
ATOM 876 C CA . LYS A 1 109 ? 18.422 10.683 -33.761 1.00 94.69 109 LYS A CA 1
ATOM 877 C C . LYS A 1 109 ? 18.474 9.701 -32.605 1.00 94.69 109 LYS A C 1
ATOM 879 O O . LYS A 1 109 ? 19.117 9.966 -31.588 1.00 94.69 109 LYS A O 1
ATOM 884 N N . GLU A 1 110 ? 17.825 8.561 -32.767 1.00 94.12 110 GLU A N 1
ATOM 885 C CA . GLU A 1 110 ? 17.951 7.452 -31.829 1.00 94.12 110 GLU A CA 1
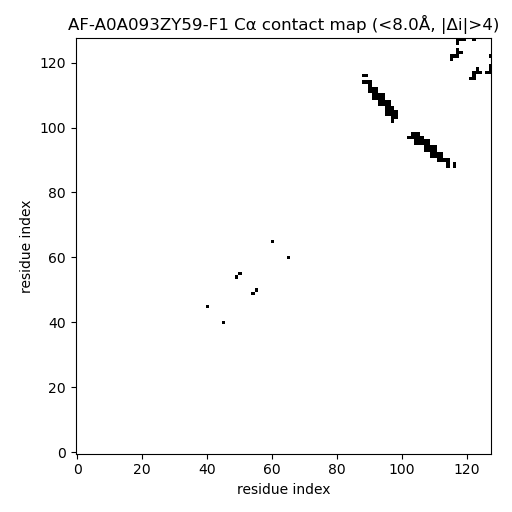ATOM 886 C C . GLU A 1 110 ? 19.262 6.714 -32.102 1.00 94.12 110 GLU A C 1
ATOM 888 O O . GLU A 1 110 ? 19.582 6.380 -33.243 1.00 94.12 110 GLU A O 1
ATOM 893 N N . VAL A 1 111 ? 20.060 6.502 -31.057 1.00 90.31 111 VAL A N 1
ATOM 894 C CA . VAL A 1 111 ? 21.336 5.789 -31.148 1.00 90.31 111 VAL A CA 1
ATOM 895 C C . VAL A 1 111 ? 21.294 4.594 -30.210 1.00 90.31 111 VAL A C 1
ATOM 897 O O . VAL A 1 111 ? 20.971 4.736 -29.030 1.00 90.31 111 VAL A O 1
ATOM 900 N N . THR A 1 112 ? 21.651 3.422 -30.732 1.00 89.12 112 THR A N 1
ATOM 901 C CA . THR A 1 112 ? 21.813 2.211 -29.926 1.00 89.12 112 THR A CA 1
ATOM 902 C C . THR A 1 112 ? 23.082 2.311 -29.084 1.00 89.12 112 THR A C 1
ATOM 904 O O . THR A 1 112 ? 24.179 2.473 -29.619 1.00 89.12 112 THR A O 1
ATOM 907 N N . VAL A 1 113 ? 22.941 2.194 -27.768 1.00 80.25 113 VAL A N 1
ATOM 908 C CA . VAL A 1 113 ? 24.037 2.192 -26.792 1.00 80.25 113 VAL A CA 1
ATOM 909 C C . VAL A 1 113 ? 24.201 0.770 -26.225 1.00 80.25 113 VAL A C 1
ATOM 911 O O . VAL A 1 113 ? 23.200 0.065 -26.060 1.00 80.25 113 VAL A O 1
ATOM 914 N N . PRO A 1 114 ? 25.435 0.299 -25.947 1.00 78.31 114 PRO A N 1
ATOM 915 C CA . PRO A 1 114 ? 25.658 -1.000 -25.312 1.00 78.31 114 PRO A CA 1
ATOM 916 C C . PRO A 1 114 ? 24.878 -1.154 -24.000 1.00 78.31 114 PRO A C 1
ATOM 918 O O . PRO A 1 114 ? 24.722 -0.197 -23.245 1.00 78.31 114 PRO A O 1
ATOM 921 N N . ALA A 1 115 ? 24.409 -2.372 -23.720 1.00 64.06 115 ALA A N 1
ATOM 922 C CA . ALA A 1 115 ? 23.396 -2.670 -22.700 1.00 64.06 115 ALA A CA 1
ATOM 923 C C . ALA A 1 115 ? 23.900 -2.661 -21.236 1.00 64.06 115 ALA A C 1
ATOM 925 O O . ALA A 1 115 ? 23.523 -3.516 -20.438 1.00 64.06 115 ALA A O 1
ATOM 926 N N . ASN A 1 116 ? 24.722 -1.676 -20.874 1.00 66.56 116 ASN A N 1
ATOM 927 C CA . ASN A 1 116 ? 25.140 -1.399 -19.502 1.00 66.56 116 ASN A CA 1
ATOM 928 C C . ASN A 1 116 ? 24.404 -0.156 -18.985 1.00 66.56 116 ASN A C 1
ATOM 930 O O . ASN A 1 116 ? 24.993 0.917 -18.849 1.00 66.56 116 ASN A O 1
ATOM 934 N N . SER A 1 117 ? 23.109 -0.299 -18.686 1.00 67.94 117 SER A N 1
ATOM 935 C CA . SER A 1 117 ? 22.398 0.702 -17.888 1.00 67.94 117 SER A CA 1
ATOM 936 C C . SER A 1 117 ? 23.083 0.818 -16.526 1.00 67.94 117 SER A C 1
ATOM 938 O O . SER A 1 117 ? 23.267 -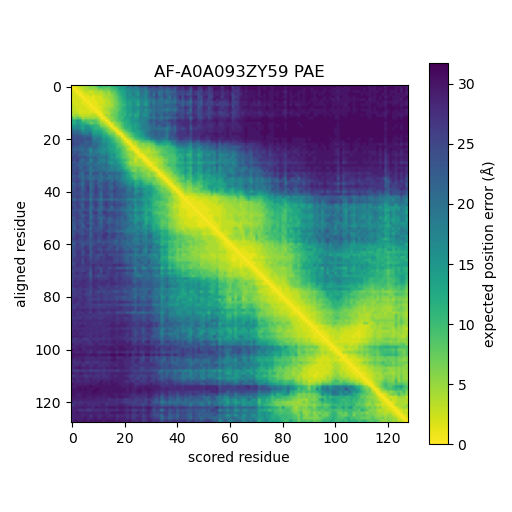0.181 -15.825 1.00 67.94 117 SER A O 1
ATOM 940 N N . ALA A 1 118 ? 23.518 2.025 -16.168 1.00 70.69 118 ALA A N 1
ATOM 941 C CA . ALA A 1 118 ? 24.221 2.250 -14.917 1.00 70.69 118 ALA A CA 1
ATOM 942 C C . ALA A 1 118 ? 23.242 2.117 -13.742 1.00 70.69 118 ALA A C 1
ATOM 944 O O . ALA A 1 118 ? 22.334 2.919 -13.586 1.00 70.69 118 ALA A O 1
ATOM 945 N N . THR A 1 119 ? 23.412 1.090 -12.911 1.00 75.44 119 THR A N 1
ATOM 946 C CA . THR A 1 119 ? 22.583 0.846 -11.722 1.00 75.44 119 THR A CA 1
ATOM 947 C C . THR A 1 119 ? 23.457 0.588 -10.500 1.00 75.44 119 THR A C 1
ATOM 949 O O . THR A 1 119 ? 24.656 0.296 -10.609 1.00 75.44 119 THR A O 1
ATOM 952 N N . ALA A 1 120 ? 22.852 0.634 -9.308 1.00 78.06 120 ALA A N 1
ATOM 953 C CA . ALA A 1 120 ? 23.509 0.282 -8.047 1.00 78.06 120 ALA A CA 1
ATOM 954 C C . ALA A 1 120 ? 24.273 -1.059 -8.113 1.00 78.06 120 ALA A C 1
ATOM 956 O O . ALA A 1 120 ? 25.345 -1.174 -7.526 1.00 78.06 120 ALA A O 1
ATOM 957 N N . LYS A 1 121 ? 23.772 -2.028 -8.893 1.00 83.38 121 LYS A N 1
ATOM 958 C CA . LYS A 1 121 ? 24.316 -3.390 -8.9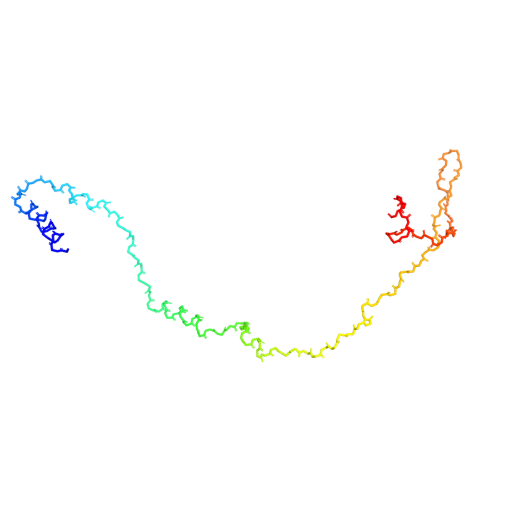88 1.00 83.38 121 LYS A CA 1
ATOM 959 C C . LYS A 1 121 ? 25.508 -3.559 -9.944 1.00 83.38 121 LYS A C 1
ATOM 961 O O . LYS A 1 121 ? 26.173 -4.580 -9.841 1.00 83.38 121 LYS A O 1
ATOM 966 N N . ASN A 1 122 ? 25.767 -2.634 -10.882 1.00 82.50 122 ASN A N 1
ATOM 967 C CA . ASN A 1 122 ? 26.655 -2.921 -12.029 1.00 82.50 122 ASN A CA 1
ATOM 968 C C . ASN A 1 122 ? 27.566 -1.783 -12.560 1.00 82.50 122 ASN A C 1
ATOM 970 O O . ASN A 1 122 ? 28.202 -2.012 -13.583 1.00 82.50 122 ASN A O 1
ATOM 974 N N . SER A 1 123 ? 27.630 -0.577 -11.967 1.00 78.88 123 SER A N 1
ATOM 975 C CA . SER A 1 123 ? 28.309 0.570 -12.631 1.00 78.88 123 SER A CA 1
ATOM 976 C C . SER A 1 123 ? 29.431 1.295 -11.878 1.00 78.88 123 SER A C 1
ATOM 978 O O . SER A 1 123 ? 30.476 1.556 -12.466 1.00 78.88 123 SER A O 1
ATOM 980 N N . THR A 1 124 ? 29.223 1.696 -10.618 1.00 85.44 124 THR A N 1
ATOM 981 C CA . THR A 1 124 ? 30.123 2.596 -9.850 1.00 85.44 124 THR A CA 1
ATOM 982 C C . THR A 1 124 ? 30.513 3.917 -10.553 1.00 85.44 124 THR A C 1
ATOM 984 O O . THR A 1 124 ? 31.440 4.596 -10.125 1.00 85.44 124 THR A O 1
ATOM 987 N N . SER A 1 125 ? 29.781 4.324 -11.596 1.00 81.62 125 SER A N 1
ATOM 988 C CA . SER A 1 125 ? 29.954 5.596 -12.312 1.00 81.62 125 SER A CA 1
ATOM 989 C C . SER A 1 125 ? 29.099 6.721 -11.710 1.00 81.62 125 SER A C 1
ATOM 991 O O . SER A 1 125 ? 28.070 6.460 -11.091 1.00 81.62 125 SER A O 1
ATOM 993 N N . LEU A 1 126 ? 29.500 7.981 -11.934 1.00 79.44 126 LEU A N 1
ATOM 994 C CA . LEU A 1 126 ? 28.775 9.177 -11.464 1.00 79.44 126 LEU A CA 1
ATOM 995 C C . LEU A 1 126 ? 27.420 9.413 -12.160 1.00 79.44 126 LEU A C 1
ATOM 997 O O . LEU A 1 126 ? 26.597 10.150 -11.635 1.00 79.44 126 LEU A O 1
ATOM 1001 N N . LEU A 1 127 ? 27.193 8.815 -13.335 1.00 73.19 127 LEU A N 1
ATOM 1002 C CA . LEU A 1 127 ? 25.965 8.954 -14.140 1.00 73.19 127 LEU A CA 1
ATOM 1003 C C . LEU A 1 127 ? 24.959 7.811 -13.888 1.00 73.19 127 LEU A C 1
ATOM 1005 O O . LEU A 1 127 ? 24.249 7.397 -14.804 1.00 73.19 127 LEU A O 1
ATOM 1009 N N . ARG A 1 128 ? 24.980 7.246 -12.679 1.00 68.12 128 ARG A N 1
ATOM 1010 C CA . ARG A 1 128 ? 24.073 6.196 -12.200 1.00 68.12 128 ARG A CA 1
ATOM 1011 C C . ARG A 1 128 ? 22.797 6.805 -11.622 1.00 68.12 128 ARG A C 1
ATOM 1013 O O . ARG A 1 128 ? 22.950 7.733 -10.803 1.00 68.12 128 ARG A O 1
#